Protein AF-A0A936N3U1-F1 (afdb_monomer_lite)

Radius of gyration: 20.68 Å; chains: 1; bounding box: 46×25×68 Å

pLDDT: mean 76.02, std 16.44, range [33.12, 94.31]

Sequence (143 aa):
MTTTLNYRIPIKIFKNSIDGYSDSVLKAKLSGRIIKLTIEKIPNKIKFTHNARFIHLIFINSGYKWNHDYSKILDMDIKASYKVLDGDIITNEGVIFIPDNNDKPNRGFNNTWKHGLDGCISQYDLYIERTSRLIIDKIISDL

Structure (mmCIF, N/CA/C/O backbone):
data_AF-A0A936N3U1-F1
#
_entry.id   AF-A0A936N3U1-F1
#
loop_
_atom_site.group_PDB
_atom_site.id
_atom_site.type_symbol
_atom_site.label_atom_id
_atom_site.label_alt_id
_atom_site.label_comp_id
_atom_site.label_asym_id
_atom_site.label_entity_id
_atom_site.label_seq_id
_atom_site.pdbx_PDB_ins_code
_atom_site.Cartn_x
_atom_site.Cartn_y
_atom_site.Cartn_z
_atom_site.occupancy
_atom_site.B_iso_or_equiv
_atom_site.auth_seq_id
_atom_site.auth_comp_id
_atom_site.auth_asym_id
_atom_site.auth_atom_id
_atom_site.pdbx_PDB_model_num
ATOM 1 N N . MET A 1 1 ? 9.961 -10.102 -20.927 1.00 66.25 1 MET A N 1
ATOM 2 C CA . MET A 1 1 ? 10.302 -10.861 -19.700 1.00 66.25 1 MET A CA 1
ATOM 3 C C . MET A 1 1 ? 9.530 -10.263 -18.529 1.00 66.25 1 MET A C 1
ATOM 5 O O . MET A 1 1 ? 9.358 -9.050 -18.520 1.00 66.25 1 MET A O 1
ATOM 9 N N . THR A 1 2 ? 9.048 -11.068 -17.582 1.00 72.44 2 THR A N 1
ATOM 10 C CA . THR A 1 2 ? 8.341 -10.580 -16.380 1.00 72.44 2 THR A CA 1
ATOM 11 C C . THR A 1 2 ? 9.123 -11.006 -15.145 1.00 72.44 2 THR A C 1
ATOM 13 O O . THR A 1 2 ? 9.592 -12.139 -15.094 1.00 72.44 2 THR A O 1
ATOM 16 N N . THR A 1 3 ? 9.271 -10.112 -14.174 1.00 75.19 3 THR A N 1
ATOM 17 C CA . THR A 1 3 ? 9.853 -10.412 -12.861 1.00 75.19 3 THR A CA 1
ATOM 18 C C . THR A 1 3 ? 8.934 -9.914 -11.750 1.00 75.19 3 THR A C 1
ATOM 20 O O . THR A 1 3 ? 8.078 -9.055 -11.981 1.00 75.19 3 THR A O 1
ATOM 23 N N . THR A 1 4 ? 9.133 -10.428 -10.543 1.00 79.06 4 THR A N 1
ATOM 24 C CA . THR A 1 4 ? 8.379 -10.038 -9.350 1.00 79.06 4 THR A CA 1
ATOM 25 C C . THR A 1 4 ? 9.272 -9.191 -8.449 1.00 79.06 4 THR A C 1
ATOM 27 O O . THR A 1 4 ? 10.399 -9.575 -8.139 1.00 79.06 4 THR A O 1
ATOM 30 N N . LEU A 1 5 ? 8.777 -8.030 -8.030 1.00 74.06 5 LEU A N 1
ATOM 31 C CA . LEU A 1 5 ? 9.399 -7.202 -7.006 1.00 74.06 5 LEU A CA 1
ATOM 32 C C . LEU A 1 5 ? 9.320 -7.889 -5.645 1.00 74.06 5 LEU A C 1
ATOM 34 O O . LEU A 1 5 ? 8.354 -8.584 -5.322 1.00 74.06 5 LEU A O 1
ATOM 38 N N . ASN A 1 6 ? 10.307 -7.615 -4.797 1.00 78.25 6 ASN A N 1
ATOM 39 C CA . ASN A 1 6 ? 10.207 -7.961 -3.390 1.00 78.25 6 ASN A CA 1
ATOM 40 C C . ASN A 1 6 ? 9.068 -7.155 -2.749 1.00 78.25 6 ASN A C 1
ATOM 42 O O . ASN A 1 6 ? 9.207 -5.956 -2.515 1.00 78.25 6 ASN A O 1
ATOM 46 N N . TYR A 1 7 ? 7.965 -7.833 -2.432 1.00 75.38 7 TYR A N 1
ATOM 47 C CA . TYR A 1 7 ? 6.744 -7.246 -1.872 1.00 75.38 7 TYR A CA 1
ATOM 48 C C . TYR A 1 7 ? 6.960 -6.485 -0.551 1.00 75.38 7 TYR A C 1
ATOM 50 O O . TYR A 1 7 ? 6.154 -5.630 -0.194 1.00 75.38 7 TYR A O 1
ATOM 58 N N . ARG A 1 8 ? 8.059 -6.740 0.173 1.00 79.00 8 ARG A N 1
ATOM 59 C CA . ARG A 1 8 ? 8.381 -6.022 1.417 1.00 79.00 8 ARG A CA 1
ATOM 60 C C . ARG A 1 8 ? 8.699 -4.546 1.184 1.00 79.00 8 ARG A C 1
ATOM 62 O O . ARG A 1 8 ? 8.433 -3.731 2.062 1.00 79.00 8 ARG A O 1
ATOM 69 N N . ILE A 1 9 ? 9.261 -4.204 0.024 1.00 81.00 9 ILE A N 1
ATOM 70 C CA . ILE A 1 9 ? 9.628 -2.825 -0.325 1.00 81.00 9 ILE A CA 1
ATOM 71 C C . ILE A 1 9 ? 8.377 -1.939 -0.432 1.00 81.00 9 ILE A C 1
ATOM 73 O O . ILE A 1 9 ? 8.275 -0.987 0.344 1.00 81.00 9 ILE A O 1
ATOM 77 N N . PRO A 1 10 ? 7.384 -2.253 -1.287 1.00 78.94 10 PRO A N 1
ATOM 78 C CA . PRO A 1 10 ? 6.195 -1.420 -1.397 1.00 78.94 10 PRO A CA 1
ATOM 79 C C . PRO A 1 10 ? 5.340 -1.418 -0.132 1.00 78.94 10 PRO A C 1
ATOM 81 O O . PRO A 1 10 ? 4.782 -0.381 0.200 1.00 78.94 10 PRO A O 1
ATOM 84 N N . ILE A 1 11 ? 5.295 -2.514 0.638 1.00 83.69 11 ILE A N 1
ATOM 85 C CA . ILE A 1 11 ? 4.624 -2.512 1.949 1.00 83.69 11 ILE A CA 1
ATOM 86 C C . ILE A 1 11 ? 5.283 -1.512 2.906 1.00 83.69 11 ILE A C 1
ATOM 88 O O . ILE A 1 11 ? 4.585 -0.804 3.628 1.00 83.69 11 ILE A O 1
ATOM 92 N N . LYS A 1 12 ? 6.618 -1.421 2.911 1.00 87.06 12 LYS A N 1
ATOM 93 C CA . LYS A 1 12 ? 7.338 -0.456 3.750 1.00 87.06 12 LYS A CA 1
ATOM 94 C C . LYS A 1 12 ? 7.034 0.986 3.338 1.00 87.06 12 LYS A C 1
ATOM 96 O O . LYS A 1 12 ? 6.777 1.810 4.209 1.00 87.06 12 LYS A O 1
ATOM 101 N N . ILE A 1 13 ? 7.039 1.281 2.036 1.00 85.94 13 ILE A N 1
ATOM 102 C CA . ILE A 1 13 ? 6.695 2.614 1.508 1.00 85.94 13 ILE A CA 1
ATOM 103 C C . ILE A 1 13 ? 5.259 2.975 1.890 1.00 85.94 13 ILE A C 1
ATOM 105 O O . ILE A 1 13 ? 5.010 4.053 2.422 1.00 85.94 13 ILE A O 1
ATOM 109 N N . PHE A 1 14 ? 4.334 2.037 1.689 1.00 87.25 14 PHE A N 1
ATOM 110 C CA . PHE A 1 14 ? 2.929 2.192 2.030 1.00 87.25 14 PHE A CA 1
ATOM 111 C C . PHE A 1 14 ? 2.733 2.496 3.517 1.00 87.25 14 PHE A C 1
ATOM 113 O O . PHE A 1 14 ? 2.093 3.485 3.862 1.00 87.25 14 PHE A O 1
ATOM 120 N N . LYS A 1 15 ? 3.336 1.686 4.398 1.00 87.44 15 LYS A N 1
ATOM 121 C CA . LYS A 1 15 ? 3.277 1.872 5.852 1.00 87.44 15 LYS A CA 1
ATOM 122 C C . LYS A 1 15 ? 3.831 3.233 6.263 1.00 87.44 15 LYS A C 1
ATOM 124 O O . LYS A 1 15 ? 3.155 3.960 6.971 1.00 87.44 15 LYS A O 1
ATOM 129 N N . ASN A 1 16 ? 5.018 3.598 5.782 1.00 88.62 16 ASN A N 1
ATOM 130 C CA . ASN A 1 16 ? 5.636 4.880 6.120 1.00 88.62 16 ASN A CA 1
ATOM 131 C C . ASN A 1 16 ? 4.792 6.077 5.657 1.00 88.62 16 ASN A C 1
ATOM 133 O O . ASN A 1 16 ? 4.692 7.068 6.374 1.00 88.62 16 ASN A O 1
ATOM 137 N N . SER A 1 17 ? 4.194 5.988 4.465 1.00 87.00 17 SER A N 1
ATOM 138 C CA . SER A 1 17 ? 3.323 7.039 3.931 1.00 87.00 17 SER A CA 1
ATOM 139 C C . SER A 1 17 ? 2.032 7.164 4.740 1.00 87.00 17 SER A C 1
ATOM 141 O O . SER A 1 17 ? 1.600 8.278 5.026 1.00 87.00 17 SER A O 1
ATOM 143 N N . ILE A 1 18 ? 1.441 6.038 5.157 1.00 87.19 18 ILE A N 1
ATOM 144 C CA . ILE A 1 18 ? 0.291 6.051 6.064 1.00 87.19 18 ILE A CA 1
ATOM 145 C C . ILE A 1 18 ? 0.681 6.639 7.404 1.00 87.19 18 ILE A C 1
ATOM 147 O O . ILE A 1 18 ? 0.081 7.636 7.766 1.00 87.19 18 ILE A O 1
ATOM 151 N N . ASP A 1 19 ? 1.690 6.094 8.085 1.00 85.81 19 ASP A N 1
ATOM 152 C CA . ASP A 1 19 ? 2.085 6.536 9.426 1.00 85.81 19 ASP A CA 1
ATOM 153 C C . ASP A 1 19 ? 2.351 8.058 9.439 1.00 85.81 19 ASP A C 1
ATOM 155 O O . ASP A 1 19 ? 1.863 8.776 10.307 1.00 85.81 19 ASP A O 1
ATOM 159 N N . GLY A 1 20 ? 3.046 8.582 8.419 1.00 84.69 20 GLY A N 1
ATOM 160 C CA . GLY A 1 20 ? 3.311 10.019 8.292 1.00 84.69 20 GLY A CA 1
ATOM 161 C C . GLY A 1 20 ? 2.087 10.887 7.971 1.00 84.69 20 GLY A C 1
ATOM 162 O O . GLY A 1 20 ? 2.053 12.054 8.357 1.00 84.69 20 GLY A O 1
ATOM 163 N N . TYR A 1 21 ? 1.086 10.358 7.263 1.00 85.56 21 TYR A N 1
ATOM 164 C CA . TYR A 1 21 ? -0.097 11.115 6.844 1.00 85.56 21 TYR A CA 1
ATOM 165 C C . TYR A 1 21 ? -1.252 10.996 7.849 1.00 85.56 21 TYR A C 1
ATOM 167 O O . TYR A 1 21 ? -1.865 12.001 8.220 1.00 85.56 21 TYR A O 1
ATOM 175 N N . SER A 1 22 ? -1.519 9.786 8.345 1.00 80.69 22 SER A N 1
ATOM 176 C CA . SER A 1 22 ? -2.632 9.465 9.241 1.00 80.69 22 SER A CA 1
ATOM 177 C C . SER A 1 22 ? -2.574 10.236 10.547 1.00 80.69 22 SER A C 1
ATOM 179 O O . SER A 1 22 ? -3.611 10.700 11.015 1.00 80.69 22 SER A O 1
ATOM 181 N N . ASP A 1 23 ? -1.385 10.433 11.113 1.00 80.25 23 ASP A N 1
ATOM 182 C CA . ASP A 1 23 ? -1.231 11.146 12.384 1.00 80.25 23 ASP A CA 1
ATOM 183 C C . ASP A 1 23 ? -1.767 12.580 12.314 1.00 80.25 23 ASP A C 1
ATOM 185 O O . ASP A 1 23 ? -2.328 13.086 13.289 1.00 80.25 23 ASP A O 1
ATOM 189 N N . SER A 1 24 ? -1.652 13.215 11.145 1.00 79.56 24 SER A N 1
ATOM 190 C CA . SER A 1 24 ? -2.123 14.583 10.929 1.00 79.56 24 SER A CA 1
ATOM 191 C C . SER A 1 24 ? -3.629 14.681 10.661 1.00 79.56 24 SER A C 1
ATOM 193 O O . SER A 1 24 ? -4.244 15.668 11.060 1.00 79.56 24 SER A O 1
ATOM 195 N N . VAL A 1 25 ? -4.240 13.669 10.030 1.00 83.44 25 VAL A N 1
ATOM 196 C CA . VAL A 1 25 ? -5.624 13.771 9.521 1.00 83.44 25 VAL A CA 1
ATOM 197 C C . VAL A 1 25 ? -6.622 12.886 10.276 1.00 83.44 25 VAL A C 1
ATOM 199 O O . VAL A 1 25 ? -7.761 13.288 10.509 1.00 83.44 25 VAL A O 1
ATOM 202 N N . LEU A 1 26 ? -6.214 11.693 10.713 1.00 81.19 26 LEU A N 1
ATOM 203 C CA . LEU A 1 26 ? -7.104 10.723 11.361 1.00 81.19 26 LEU A CA 1
ATOM 204 C C . LEU A 1 26 ? -7.226 10.917 12.873 1.00 81.19 26 LEU A C 1
ATOM 206 O O . LEU A 1 26 ? -8.242 10.532 13.450 1.00 81.19 26 LEU A O 1
ATOM 210 N N . LYS A 1 27 ? -6.236 11.533 13.529 1.00 80.75 27 LYS A N 1
ATOM 211 C CA . LYS A 1 27 ? -6.204 11.647 14.996 1.00 80.75 27 LYS A CA 1
ATOM 212 C C . LYS A 1 27 ? -7.436 12.355 15.571 1.00 80.75 27 LYS A C 1
ATOM 214 O O . LYS A 1 27 ? -8.000 11.888 16.556 1.00 80.75 27 LYS A O 1
ATOM 219 N N . ALA A 1 28 ? -7.875 13.447 14.940 1.00 79.19 28 ALA A N 1
ATOM 220 C CA . ALA A 1 28 ? -9.063 14.188 15.369 1.00 79.19 28 ALA A CA 1
ATOM 221 C C . ALA A 1 28 ? -10.365 13.414 15.107 1.00 79.19 28 ALA A C 1
ATOM 223 O O . ALA A 1 28 ? -11.276 13.451 15.929 1.00 79.19 28 ALA A O 1
ATOM 224 N N . LYS A 1 29 ? -10.446 12.682 13.989 1.00 80.44 29 LYS A N 1
ATOM 225 C CA . LYS A 1 29 ? -11.638 11.903 13.631 1.00 80.44 29 LYS A CA 1
ATOM 226 C C . LYS A 1 29 ? -11.814 10.652 14.481 1.00 80.44 29 LYS A C 1
ATOM 228 O O . LYS A 1 29 ? -12.938 10.282 14.806 1.00 80.44 29 LYS A O 1
ATOM 233 N N . LEU A 1 30 ? -10.716 10.000 14.851 1.00 81.44 30 LEU A N 1
ATOM 234 C CA . LEU A 1 30 ? -10.782 8.720 15.544 1.00 81.44 30 LEU A CA 1
ATOM 235 C C . LEU A 1 30 ? -11.163 8.830 17.015 1.00 81.44 30 LEU A C 1
ATOM 237 O O . LEU A 1 30 ? -11.666 7.855 17.556 1.00 81.44 30 LEU A O 1
ATOM 241 N N . SER A 1 31 ? -10.980 9.983 17.665 1.00 83.38 31 SER A N 1
ATOM 242 C CA . SER A 1 31 ? -11.406 10.189 19.063 1.00 83.38 31 SER A CA 1
ATOM 243 C C . SER A 1 31 ? -10.951 9.073 20.029 1.00 83.38 31 SER A C 1
ATOM 245 O O . SER A 1 31 ? -11.673 8.719 20.953 1.00 83.38 31 SER A O 1
ATOM 247 N N . GLY A 1 32 ? -9.768 8.482 19.805 1.00 80.19 32 GLY A N 1
ATOM 248 C CA . GLY A 1 32 ? -9.245 7.356 20.599 1.00 80.19 32 GLY A CA 1
ATOM 249 C C . GLY A 1 32 ? -9.500 5.950 20.030 1.00 80.19 32 GLY A C 1
ATOM 250 O O . GLY A 1 32 ? -8.952 4.983 20.553 1.00 80.19 32 GLY A O 1
ATOM 251 N N . ARG A 1 33 ? -10.264 5.824 18.940 1.00 85.62 33 ARG A N 1
ATOM 252 C CA . ARG A 1 33 ? -10.485 4.566 18.207 1.00 85.62 33 ARG A CA 1
ATOM 253 C C . ARG A 1 33 ? -9.262 4.157 17.388 1.00 85.62 33 ARG A C 1
ATOM 255 O O . ARG A 1 33 ? -8.469 4.993 16.955 1.00 85.62 33 ARG A O 1
ATOM 262 N N . ILE A 1 34 ? -9.128 2.858 17.134 1.00 87.06 34 ILE A N 1
ATOM 263 C CA . ILE A 1 34 ? -7.995 2.268 16.409 1.00 87.06 34 ILE A CA 1
ATOM 264 C C . ILE A 1 34 ? -8.455 1.801 15.032 1.00 87.06 34 ILE A C 1
ATOM 266 O O . ILE A 1 34 ? -9.452 1.096 14.921 1.00 87.06 34 ILE A O 1
ATOM 270 N N . ILE A 1 35 ? -7.697 2.116 13.981 1.00 88.88 35 ILE A N 1
ATOM 271 C CA . ILE A 1 35 ? -7.919 1.530 12.654 1.00 88.88 35 ILE A CA 1
ATOM 272 C C . ILE A 1 35 ? -6.953 0.367 12.445 1.00 88.88 35 ILE A C 1
ATOM 274 O O . ILE A 1 35 ? -5.737 0.537 12.511 1.00 88.88 35 ILE A O 1
ATOM 278 N N . LYS A 1 36 ? -7.489 -0.814 12.137 1.00 88.44 36 LYS A N 1
ATOM 279 C CA . LYS A 1 36 ? -6.724 -1.939 11.593 1.00 88.44 36 LYS A CA 1
ATOM 280 C C . LYS A 1 36 ? -6.876 -1.955 10.081 1.00 88.44 36 LYS A C 1
ATOM 282 O O . LYS A 1 36 ? -7.971 -2.190 9.580 1.00 88.44 36 LYS A O 1
ATOM 287 N N . LEU A 1 37 ? -5.776 -1.734 9.370 1.00 89.25 37 LEU A N 1
ATOM 288 C CA . LEU A 1 37 ? -5.715 -1.784 7.912 1.00 89.25 37 LEU A CA 1
ATOM 289 C C . LEU A 1 37 ? -5.027 -3.075 7.455 1.00 89.25 37 LEU A C 1
ATOM 291 O O . LEU A 1 37 ? -3.948 -3.413 7.937 1.00 89.25 37 LEU A O 1
ATOM 295 N N . THR A 1 38 ? -5.634 -3.768 6.498 1.00 89.31 38 THR A N 1
ATOM 296 C CA . THR A 1 38 ? -5.100 -4.981 5.873 1.00 89.31 38 THR A CA 1
ATOM 297 C C . THR A 1 38 ? -4.944 -4.750 4.377 1.00 89.31 38 THR A C 1
ATOM 299 O O . THR A 1 38 ? -5.901 -4.401 3.691 1.00 89.31 38 THR A O 1
ATOM 302 N N . ILE A 1 39 ? -3.734 -4.947 3.854 1.00 88.19 39 ILE A N 1
ATOM 303 C CA . ILE A 1 39 ? -3.464 -4.863 2.415 1.00 88.19 39 ILE A CA 1
ATOM 304 C C . ILE A 1 39 ? -3.708 -6.246 1.813 1.00 88.19 39 ILE A C 1
ATOM 306 O O . ILE A 1 39 ? -2.966 -7.185 2.090 1.00 88.19 39 ILE A O 1
ATOM 310 N N . GLU A 1 40 ? -4.739 -6.369 0.984 1.00 89.12 40 GLU A N 1
ATOM 311 C CA . GLU A 1 40 ? -5.116 -7.630 0.336 1.00 89.12 40 GLU A CA 1
ATOM 312 C C . GLU A 1 40 ? -4.419 -7.808 -1.014 1.00 89.12 40 GLU A C 1
ATOM 314 O O . GLU A 1 40 ? -4.057 -8.919 -1.399 1.00 89.12 40 GLU A O 1
ATOM 319 N N . LYS A 1 41 ? -4.224 -6.706 -1.746 1.00 89.19 41 LYS A N 1
ATOM 320 C CA . LYS A 1 41 ? -3.559 -6.693 -3.050 1.00 89.19 41 LYS A CA 1
ATOM 321 C C . LYS A 1 41 ? -2.696 -5.446 -3.177 1.00 89.19 41 LYS A C 1
ATOM 323 O O . LYS A 1 41 ? -3.181 -4.336 -2.964 1.00 89.19 41 LYS A O 1
ATOM 328 N N . ILE A 1 42 ? -1.437 -5.647 -3.560 1.00 85.81 42 ILE A N 1
ATOM 329 C CA . ILE A 1 42 ? -0.498 -4.585 -3.922 1.00 85.81 42 ILE A CA 1
ATOM 330 C C . ILE A 1 42 ? 0.255 -4.996 -5.198 1.00 85.81 42 ILE A C 1
ATOM 332 O O . ILE A 1 42 ? 0.647 -6.165 -5.309 1.00 85.81 42 ILE A O 1
ATOM 336 N N . PRO A 1 43 ? 0.461 -4.090 -6.169 1.00 84.19 43 PRO A N 1
ATOM 337 C CA . PRO A 1 43 ? 1.123 -4.433 -7.421 1.00 84.19 43 PRO A CA 1
ATOM 338 C C . PRO A 1 43 ? 2.558 -4.848 -7.138 1.00 84.19 43 PRO A C 1
ATOM 340 O O . PRO A 1 43 ? 3.259 -4.157 -6.411 1.00 84.19 43 PRO A O 1
ATOM 343 N N . ASN A 1 44 ? 3.017 -5.966 -7.689 1.00 82.50 44 ASN A N 1
ATOM 344 C CA . ASN A 1 44 ? 4.363 -6.476 -7.419 1.00 82.50 44 ASN A CA 1
ATOM 345 C C . ASN A 1 44 ? 5.046 -7.078 -8.652 1.00 82.50 44 ASN A C 1
ATOM 347 O O . ASN A 1 44 ? 6.083 -7.718 -8.517 1.00 82.50 44 ASN A O 1
ATOM 351 N N . LYS A 1 45 ? 4.497 -6.895 -9.855 1.00 81.06 45 LYS A N 1
ATOM 352 C CA . LYS A 1 45 ? 5.045 -7.474 -11.089 1.00 81.06 45 LYS A CA 1
ATOM 353 C C . LYS A 1 45 ? 5.586 -6.387 -12.001 1.00 81.06 45 LYS A C 1
ATOM 355 O O . LYS A 1 45 ? 4.888 -5.420 -12.279 1.00 81.06 45 LYS A O 1
ATOM 360 N N . ILE A 1 46 ? 6.785 -6.585 -12.543 1.00 74.12 46 ILE A N 1
ATOM 361 C CA . ILE A 1 46 ? 7.370 -5.727 -13.581 1.00 74.12 46 ILE A CA 1
ATOM 362 C C . ILE A 1 46 ? 7.515 -6.525 -14.867 1.00 74.12 46 ILE A C 1
ATOM 364 O O . ILE A 1 46 ? 8.096 -7.610 -14.883 1.00 74.12 46 ILE A O 1
ATOM 368 N N . LYS A 1 47 ? 7.034 -5.960 -15.969 1.00 76.62 47 LYS A N 1
ATOM 369 C CA . LYS A 1 47 ? 7.277 -6.441 -17.323 1.00 76.62 47 LYS A CA 1
ATOM 370 C C . LYS A 1 47 ? 8.325 -5.577 -18.006 1.00 76.62 47 LYS A C 1
ATOM 372 O O . LYS A 1 47 ? 8.139 -4.375 -18.173 1.00 76.62 47 LYS A O 1
ATOM 377 N N . PHE A 1 48 ? 9.376 -6.228 -18.480 1.00 66.06 48 PHE A N 1
ATOM 378 C CA . PHE A 1 48 ? 10.380 -5.655 -19.365 1.00 66.06 48 PHE A CA 1
ATOM 379 C C . PHE A 1 48 ? 10.021 -5.961 -20.812 1.00 66.06 48 PHE A C 1
ATOM 381 O O . PHE A 1 48 ? 9.814 -7.131 -21.175 1.00 66.06 48 PHE A O 1
ATOM 388 N N . THR A 1 49 ? 9.966 -4.912 -21.630 1.00 65.62 49 THR A N 1
ATOM 389 C CA . THR A 1 49 ? 9.797 -5.023 -23.079 1.00 65.62 49 THR A CA 1
ATOM 390 C C . THR A 1 49 ? 11.027 -4.442 -23.763 1.00 65.62 49 THR A C 1
ATOM 392 O O . THR A 1 49 ? 11.354 -3.275 -23.566 1.00 65.62 49 THR A O 1
ATOM 395 N N . HIS A 1 50 ? 11.695 -5.278 -24.557 1.00 58.31 50 HIS A N 1
ATOM 396 C CA . HIS A 1 50 ? 12.806 -4.887 -25.415 1.00 58.31 50 HIS A CA 1
ATOM 397 C C . HIS A 1 50 ? 12.256 -4.700 -26.828 1.00 58.31 50 HIS A C 1
ATOM 399 O O . HIS A 1 50 ? 11.898 -5.682 -27.479 1.00 58.31 50 HIS A O 1
ATOM 405 N N . ASN A 1 51 ? 12.149 -3.455 -27.290 1.00 54.34 51 ASN A N 1
ATOM 406 C CA . ASN A 1 51 ? 11.792 -3.150 -28.671 1.00 54.34 51 ASN A CA 1
ATOM 407 C C . ASN A 1 51 ? 13.033 -2.608 -29.386 1.00 54.34 51 ASN A C 1
ATOM 409 O O . ASN A 1 51 ? 13.269 -1.401 -29.424 1.00 54.34 51 ASN A O 1
ATOM 413 N N . ALA A 1 52 ? 13.823 -3.498 -29.982 1.00 45.28 52 ALA A N 1
ATOM 414 C CA . ALA A 1 52 ? 14.845 -3.091 -30.939 1.00 45.28 52 ALA A CA 1
ATOM 415 C C . ALA A 1 52 ? 14.171 -2.806 -32.289 1.00 45.28 52 ALA A C 1
ATOM 417 O O . ALA A 1 52 ? 13.616 -3.710 -32.915 1.00 45.28 52 ALA A O 1
ATOM 418 N N . ARG A 1 53 ? 14.200 -1.551 -32.751 1.00 44.34 53 ARG A N 1
ATOM 419 C CA . ARG A 1 53 ? 13.871 -1.203 -34.140 1.00 44.34 53 ARG A CA 1
ATOM 420 C C . ARG A 1 53 ? 15.161 -0.802 -34.844 1.00 44.34 53 ARG A C 1
ATOM 422 O O . ARG A 1 53 ? 15.806 0.165 -34.454 1.00 44.34 53 ARG A O 1
ATOM 429 N N . PHE A 1 54 ? 15.545 -1.555 -35.871 1.00 39.03 54 PHE A N 1
ATOM 430 C CA . PHE A 1 54 ? 16.683 -1.209 -36.717 1.00 39.03 54 PHE A CA 1
ATOM 431 C C . PHE A 1 54 ? 16.174 -0.328 -37.859 1.00 39.03 54 PHE A C 1
ATOM 433 O O . PHE A 1 54 ? 15.455 -0.806 -38.732 1.00 3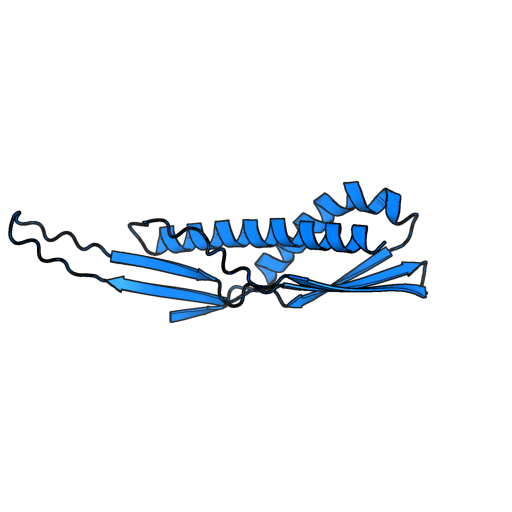9.03 54 PHE A O 1
ATOM 440 N N . ILE A 1 55 ? 16.507 0.960 -37.843 1.00 39.22 55 ILE A N 1
ATOM 441 C CA . ILE A 1 55 ? 16.314 1.828 -39.007 1.00 39.22 55 ILE A CA 1
ATOM 442 C C . ILE A 1 55 ? 17.678 1.925 -39.688 1.00 39.22 55 ILE A C 1
ATOM 444 O O . ILE A 1 55 ? 18.590 2.566 -39.171 1.00 39.22 55 ILE A O 1
ATOM 448 N N . HIS A 1 56 ? 17.838 1.253 -40.829 1.00 33.12 56 HIS A N 1
ATOM 449 C CA . HIS A 1 56 ? 19.006 1.432 -41.687 1.00 33.12 56 HIS A CA 1
ATOM 450 C C . HIS A 1 56 ? 18.798 2.713 -42.505 1.00 33.12 56 HIS A C 1
ATOM 452 O O . HIS A 1 56 ? 18.230 2.683 -43.594 1.00 33.12 56 HIS A O 1
ATOM 458 N N . LEU A 1 57 ? 19.180 3.860 -41.941 1.00 34.50 57 LEU A N 1
ATOM 459 C CA . LEU A 1 57 ? 19.269 5.105 -42.701 1.00 34.50 57 LEU A CA 1
ATOM 460 C C . LEU A 1 57 ? 20.492 4.998 -43.618 1.00 34.50 57 LEU A C 1
ATOM 462 O O . LEU A 1 57 ? 21.629 5.097 -43.167 1.00 34.50 57 LEU A O 1
ATOM 466 N N . ILE A 1 58 ? 20.242 4.745 -44.904 1.00 40.31 58 ILE A N 1
ATOM 467 C CA . ILE A 1 58 ? 21.237 4.778 -45.982 1.00 40.31 58 ILE A CA 1
ATOM 468 C C . ILE A 1 58 ? 21.629 6.240 -46.194 1.00 40.31 58 ILE A C 1
ATOM 470 O O . ILE A 1 58 ? 21.163 6.824 -47.143 1.00 40.31 58 ILE A O 1
ATOM 474 N N . PHE A 1 59 ? 22.357 6.869 -45.276 1.00 38.00 59 PHE A N 1
ATOM 475 C CA . PHE A 1 59 ? 23.179 8.075 -45.450 1.00 38.00 59 PHE A CA 1
ATOM 476 C C . PHE A 1 59 ? 23.801 8.319 -44.068 1.00 38.00 59 PHE A C 1
ATOM 478 O O . PHE A 1 59 ? 23.073 8.482 -43.096 1.00 38.00 59 PHE A O 1
ATOM 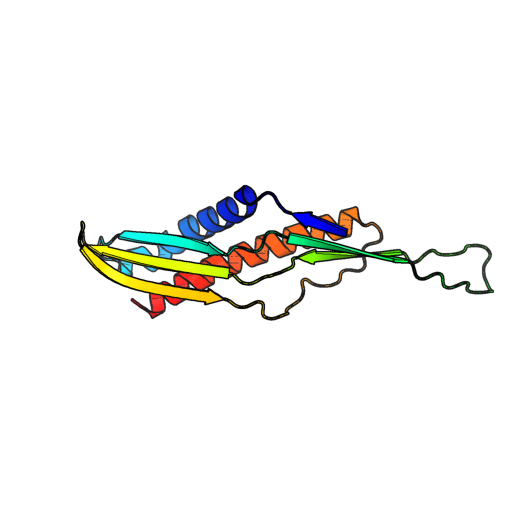485 N N . ILE A 1 60 ? 25.135 8.370 -43.995 1.00 37.44 60 ILE A N 1
ATOM 486 C CA . ILE A 1 60 ? 25.979 8.449 -42.784 1.00 37.44 60 ILE A CA 1
ATOM 487 C C . ILE A 1 60 ? 26.386 7.064 -42.251 1.00 37.44 60 ILE A C 1
ATOM 489 O O . ILE A 1 60 ? 25.586 6.241 -41.822 1.00 37.44 60 ILE A O 1
ATOM 493 N N . ASN A 1 61 ? 27.697 6.833 -42.285 1.00 40.97 61 ASN A N 1
ATOM 494 C CA . ASN A 1 61 ? 28.418 5.596 -41.987 1.00 40.97 61 ASN A CA 1
ATOM 495 C C . ASN A 1 61 ? 28.447 5.245 -40.478 1.00 40.97 61 ASN A C 1
ATOM 497 O O . ASN A 1 61 ? 29.453 4.777 -39.951 1.00 40.97 61 ASN A O 1
ATOM 501 N N . SER A 1 62 ? 27.356 5.501 -39.755 1.00 43.50 62 SER A N 1
ATOM 502 C CA . SER A 1 62 ? 27.184 5.162 -38.343 1.00 43.50 62 SER A CA 1
ATOM 503 C C . SER A 1 62 ? 25.739 4.728 -38.104 1.00 43.50 62 SER A C 1
ATOM 505 O O . SER A 1 62 ? 24.836 5.532 -37.890 1.00 43.50 62 SER A O 1
ATOM 507 N N . GLY A 1 63 ? 25.491 3.418 -38.159 1.00 40.44 63 GLY A N 1
ATOM 508 C CA . GLY A 1 63 ? 24.187 2.863 -37.807 1.00 40.44 63 GLY A CA 1
ATOM 509 C C . GLY A 1 63 ? 23.842 3.189 -36.352 1.00 40.44 63 GLY A C 1
ATOM 510 O O . GLY A 1 63 ? 24.379 2.571 -35.434 1.00 40.44 63 GLY A O 1
ATOM 511 N N . TYR A 1 64 ? 22.938 4.141 -36.127 1.00 46.00 64 TYR A N 1
ATOM 512 C CA . TYR A 1 64 ? 22.392 4.416 -34.801 1.00 46.00 64 TYR A CA 1
ATOM 513 C C . TYR A 1 64 ? 21.349 3.350 -34.455 1.00 46.00 64 TYR A C 1
ATOM 515 O O . TYR A 1 64 ? 20.260 3.308 -35.027 1.00 46.00 64 TYR A O 1
ATOM 523 N 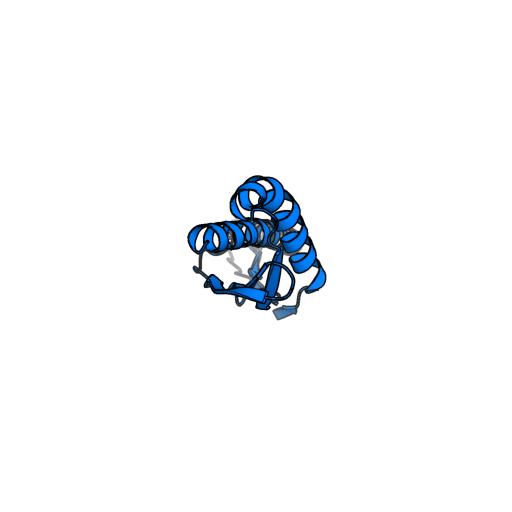N . LYS A 1 65 ? 21.673 2.475 -33.496 1.00 47.38 65 LYS A N 1
ATOM 524 C CA . LYS A 1 65 ? 20.698 1.553 -32.902 1.00 47.38 65 LYS A CA 1
ATOM 525 C C . LYS A 1 65 ? 19.825 2.323 -31.914 1.00 47.38 65 LYS A C 1
ATOM 527 O O . LYS A 1 65 ? 20.273 2.660 -30.822 1.00 47.38 65 LYS A O 1
ATOM 532 N N . TRP A 1 66 ? 18.574 2.575 -32.287 1.00 49.50 66 TRP A N 1
ATOM 533 C CA . TRP A 1 66 ? 17.559 3.066 -31.359 1.00 49.50 66 TRP A CA 1
ATOM 534 C C . TRP A 1 66 ? 16.977 1.861 -30.617 1.00 49.50 66 TRP A C 1
ATOM 536 O O . TRP A 1 66 ? 16.019 1.228 -31.061 1.00 49.50 66 TRP A O 1
ATOM 546 N N . ASN A 1 67 ? 17.603 1.501 -29.499 1.00 51.06 67 ASN A N 1
ATOM 547 C CA . ASN A 1 67 ? 17.034 0.513 -28.592 1.00 51.06 67 ASN A CA 1
ATOM 548 C C . ASN A 1 67 ? 15.957 1.205 -27.752 1.00 51.06 67 ASN A C 1
ATOM 550 O O . ASN A 1 67 ? 16.245 2.144 -27.011 1.00 51.06 67 ASN A O 1
ATOM 554 N N . HIS A 1 68 ? 14.707 0.765 -27.880 1.00 56.62 68 HIS A N 1
ATOM 555 C CA . HIS A 1 68 ? 13.622 1.208 -27.014 1.00 56.62 68 HIS A CA 1
ATOM 556 C C . HIS A 1 68 ? 13.372 0.148 -25.949 1.00 56.62 68 HIS A C 1
ATOM 558 O O . HIS A 1 68 ? 12.556 -0.759 -26.124 1.00 56.62 68 HIS A O 1
ATOM 564 N N . ASP A 1 69 ? 14.091 0.288 -24.840 1.00 58.59 69 ASP A N 1
ATOM 565 C CA . ASP A 1 69 ? 13.858 -0.491 -23.631 1.00 58.59 69 ASP A CA 1
ATOM 566 C C . ASP A 1 69 ? 12.879 0.250 -22.733 1.00 58.59 69 ASP A C 1
ATOM 568 O O . ASP A 1 69 ? 13.124 1.392 -22.341 1.00 58.59 69 ASP A O 1
ATOM 572 N N . TYR A 1 70 ? 11.765 -0.395 -22.384 1.00 66.12 70 TYR A N 1
ATOM 573 C CA . TYR A 1 70 ? 10.867 0.143 -21.369 1.00 66.12 70 TYR A CA 1
ATOM 574 C C . TYR A 1 70 ? 10.362 -0.936 -20.412 1.00 66.12 70 TYR A C 1
ATOM 576 O O . TYR A 1 70 ? 10.052 -2.074 -20.786 1.00 66.12 70 TYR A O 1
ATOM 584 N N . SER A 1 71 ? 10.263 -0.532 -19.150 1.00 68.38 71 SER A N 1
ATOM 585 C CA . SER A 1 71 ? 9.744 -1.322 -18.038 1.00 68.38 71 SER A CA 1
ATOM 586 C C . SER A 1 71 ? 8.346 -0.819 -17.687 1.00 68.38 71 SER A C 1
ATOM 588 O O . SER A 1 71 ? 8.090 0.383 -17.724 1.00 68.38 71 SER A O 1
ATOM 590 N N . LYS A 1 72 ? 7.424 -1.728 -17.369 1.00 73.75 72 LYS A N 1
ATOM 591 C CA . LYS A 1 72 ? 6.071 -1.388 -16.913 1.00 73.75 72 LYS A CA 1
ATOM 592 C C . LYS A 1 72 ? 5.701 -2.253 -15.714 1.00 73.75 72 LYS A C 1
ATOM 594 O O . LYS A 1 72 ? 5.864 -3.469 -15.777 1.00 73.75 72 LYS A O 1
ATOM 599 N N . ILE A 1 73 ? 5.135 -1.655 -14.670 1.00 74.50 73 ILE A N 1
ATOM 600 C CA . ILE A 1 73 ? 4.469 -2.410 -13.605 1.00 74.50 73 ILE A CA 1
ATOM 601 C C . ILE A 1 73 ? 3.142 -2.973 -14.138 1.00 74.50 73 ILE A C 1
ATOM 603 O O . ILE A 1 73 ? 2.407 -2.297 -14.864 1.00 74.50 73 ILE A O 1
ATOM 607 N N . LEU A 1 74 ? 2.865 -4.237 -13.841 1.00 77.38 74 LEU A N 1
ATOM 608 C CA . LEU A 1 74 ? 1.615 -4.909 -14.184 1.00 77.38 74 LEU A CA 1
ATOM 609 C C . LEU A 1 74 ? 0.692 -4.971 -12.969 1.00 77.38 74 LEU A C 1
ATOM 611 O O . LEU A 1 74 ? 1.168 -4.974 -11.835 1.00 77.38 74 LEU A O 1
ATOM 615 N N . ASP A 1 75 ? -0.606 -5.112 -13.240 1.00 80.50 75 ASP A N 1
ATOM 616 C CA . ASP A 1 75 ? -1.646 -5.331 -12.235 1.00 80.50 75 ASP A CA 1
ATOM 617 C C . ASP A 1 75 ? -1.633 -4.231 -11.160 1.00 80.50 75 ASP A C 1
ATOM 619 O O . ASP A 1 75 ? -1.511 -4.530 -9.973 1.00 80.50 75 ASP A O 1
ATOM 623 N N . MET A 1 76 ? -1.732 -2.961 -11.583 1.00 84.19 76 MET A N 1
ATOM 624 C CA . MET A 1 76 ? -1.616 -1.791 -10.694 1.00 84.19 76 MET A CA 1
ATOM 625 C C . MET A 1 76 ? -2.783 -1.634 -9.706 1.00 84.19 76 MET A C 1
ATOM 627 O O . MET A 1 76 ? -2.816 -0.661 -8.967 1.00 84.19 76 MET A O 1
ATOM 631 N N . ASP A 1 77 ? -3.712 -2.586 -9.636 1.00 88.25 77 ASP A N 1
ATOM 632 C CA . ASP A 1 77 ? -4.791 -2.532 -8.659 1.00 88.25 77 ASP A CA 1
ATOM 633 C C . ASP A 1 77 ? -4.259 -2.630 -7.224 1.00 88.25 77 ASP A C 1
ATOM 635 O O . ASP A 1 77 ? -3.481 -3.532 -6.885 1.00 88.25 77 ASP A O 1
ATOM 639 N N . ILE A 1 78 ? -4.788 -1.777 -6.352 1.00 88.25 78 ILE A N 1
ATOM 640 C CA . ILE A 1 78 ? -4.604 -1.875 -4.907 1.00 88.25 78 ILE A CA 1
ATOM 641 C C . ILE A 1 78 ? -5.946 -2.191 -4.254 1.00 88.25 78 ILE A C 1
ATOM 643 O O . ILE A 1 78 ? -6.970 -1.574 -4.551 1.00 88.25 78 ILE A O 1
ATOM 647 N N . LYS A 1 79 ? -5.936 -3.163 -3.340 1.00 91.12 79 LYS A N 1
ATOM 648 C CA . LYS A 1 79 ? -7.093 -3.519 -2.519 1.00 91.12 79 LYS A CA 1
ATOM 649 C C . LYS A 1 79 ? -6.679 -3.558 -1.058 1.00 91.12 79 LYS A C 1
ATOM 651 O O . LYS A 1 79 ? -5.738 -4.273 -0.705 1.00 91.12 79 LYS A O 1
ATOM 656 N N . ALA A 1 80 ? -7.390 -2.816 -0.223 1.00 89.56 80 ALA A N 1
ATOM 657 C CA . ALA A 1 80 ? -7.191 -2.807 1.217 1.00 89.56 80 ALA A CA 1
ATOM 658 C C . ALA A 1 80 ? -8.536 -2.885 1.941 1.00 89.56 80 ALA A C 1
ATOM 660 O O . ALA A 1 80 ? -9.518 -2.304 1.487 1.00 89.56 80 ALA A O 1
ATOM 661 N N . SER A 1 81 ? -8.576 -3.581 3.068 1.00 91.56 81 SER A N 1
ATOM 662 C CA . SER A 1 81 ? -9.720 -3.599 3.978 1.00 91.56 81 SER A CA 1
ATOM 663 C C . SER A 1 81 ? -9.351 -2.930 5.289 1.00 91.56 81 SER A C 1
ATOM 665 O O . SER A 1 81 ? -8.216 -3.039 5.756 1.00 91.56 81 SER A O 1
ATOM 667 N N . TYR A 1 82 ? -10.302 -2.220 5.886 1.00 92.31 82 TYR A N 1
ATOM 668 C CA . TYR A 1 82 ? -10.109 -1.560 7.169 1.00 92.31 82 TYR 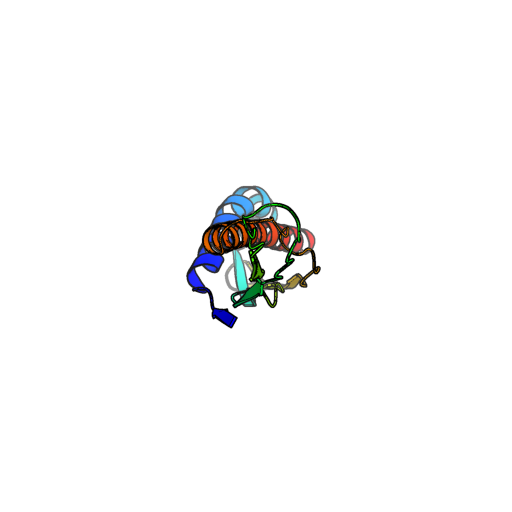A CA 1
ATOM 669 C C . TYR A 1 82 ? -11.190 -1.972 8.164 1.00 92.31 82 TYR A C 1
ATOM 671 O O . TYR A 1 82 ? -12.317 -2.288 7.786 1.00 92.31 82 TYR A O 1
ATOM 679 N N . LYS A 1 83 ? -10.832 -1.946 9.447 1.00 91.25 83 LYS A N 1
ATOM 680 C CA . LYS A 1 83 ? -11.754 -2.062 10.580 1.00 91.25 83 LYS A CA 1
ATOM 681 C C . LYS A 1 83 ? -11.443 -0.958 11.577 1.00 91.25 83 LYS A C 1
ATOM 683 O O . LYS A 1 83 ? -10.279 -0.777 11.930 1.00 91.25 83 LYS A O 1
ATOM 688 N N . VAL A 1 84 ? -12.461 -0.254 12.046 1.00 90.44 84 VAL A N 1
ATOM 689 C CA . VAL A 1 84 ? -12.361 0.717 13.134 1.00 90.44 84 VAL A CA 1
ATOM 690 C C . VAL A 1 84 ? -12.834 0.064 14.418 1.00 90.44 84 VAL A C 1
ATOM 692 O O . VAL A 1 84 ? -13.926 -0.498 14.484 1.00 90.44 84 VAL A O 1
ATOM 695 N N . LEU A 1 85 ? -11.984 0.122 15.431 1.00 89.19 85 LEU A N 1
ATOM 696 C CA . LEU A 1 85 ? -12.163 -0.512 16.722 1.00 89.19 85 LEU A CA 1
ATOM 697 C C . LEU A 1 85 ? -12.344 0.547 17.801 1.00 89.19 85 LEU A C 1
ATOM 699 O O . LEU A 1 85 ? -11.548 1.482 17.893 1.00 89.19 85 LEU A O 1
ATOM 703 N N . ASP A 1 86 ? -13.358 0.357 18.631 1.00 90.62 86 ASP A N 1
ATOM 704 C CA . ASP A 1 86 ? -13.534 1.073 19.890 1.00 90.62 86 ASP A CA 1
ATOM 705 C C . ASP A 1 86 ? -13.324 0.055 21.019 1.00 90.62 86 ASP A C 1
ATOM 707 O O . ASP A 1 86 ? -14.172 -0.805 21.276 1.00 90.62 86 ASP A O 1
ATOM 711 N N . GLY A 1 87 ? -12.105 0.028 21.565 1.00 89.00 87 GLY A N 1
ATOM 712 C CA . GLY A 1 87 ? -11.618 -1.108 22.349 1.00 89.00 87 GLY A CA 1
ATOM 713 C C . GLY A 1 87 ? -11.560 -2.388 21.505 1.00 89.00 87 GLY A C 1
ATOM 714 O O . GLY A 1 87 ? -10.847 -2.444 20.502 1.00 89.00 87 GLY A O 1
ATOM 715 N N . ASP A 1 88 ? -12.331 -3.402 21.901 1.00 89.44 88 ASP A N 1
ATOM 716 C CA . ASP A 1 88 ? -12.413 -4.700 21.212 1.00 89.44 88 ASP A CA 1
ATOM 717 C C . ASP A 1 88 ? -13.604 -4.813 20.245 1.00 89.44 88 ASP A C 1
ATOM 719 O O . ASP A 1 88 ? -13.764 -5.828 19.562 1.00 89.44 88 ASP A O 1
ATOM 723 N N . ILE A 1 89 ? -14.444 -3.778 20.155 1.00 92.94 89 ILE A N 1
ATOM 724 C CA . ILE A 1 89 ? -15.659 -3.795 19.336 1.00 92.94 89 ILE A CA 1
ATOM 725 C C . ILE A 1 89 ? -15.370 -3.169 17.972 1.00 92.94 89 ILE A C 1
ATOM 727 O O . ILE A 1 89 ? -14.870 -2.048 17.877 1.00 92.94 89 ILE A O 1
ATOM 731 N N . ILE A 1 90 ? -15.727 -3.879 16.899 1.00 92.44 90 ILE A N 1
ATOM 732 C CA . ILE A 1 90 ? -15.699 -3.334 15.537 1.00 92.44 90 ILE A CA 1
ATOM 733 C C . ILE A 1 90 ? -16.894 -2.396 15.374 1.00 92.44 90 ILE A C 1
ATOM 735 O O . ILE A 1 90 ? -18.042 -2.823 15.452 1.00 92.44 90 ILE A O 1
ATOM 739 N N . THR A 1 91 ? -16.611 -1.117 15.149 1.00 91.25 91 THR A N 1
ATOM 740 C CA . THR A 1 91 ? -17.624 -0.062 14.983 1.00 91.25 91 THR A CA 1
ATOM 741 C C . THR A 1 91 ? -17.884 0.277 13.522 1.00 91.25 91 THR A C 1
ATOM 743 O O . THR A 1 91 ? -18.988 0.683 13.177 1.00 91.25 91 THR A O 1
ATOM 746 N N . ASN A 1 92 ? -16.885 0.101 12.657 1.00 91.31 92 ASN A N 1
ATOM 747 C CA . ASN A 1 92 ? -17.005 0.308 11.218 1.00 91.31 92 ASN A CA 1
ATOM 748 C C . ASN A 1 92 ? -16.017 -0.615 10.492 1.00 91.31 92 ASN A C 1
ATOM 750 O O . ASN A 1 92 ? -14.935 -0.897 11.011 1.00 91.31 92 ASN A O 1
ATOM 754 N N . GLU A 1 93 ? -16.360 -1.083 9.302 1.00 94.31 93 GLU A N 1
ATOM 755 C CA . GLU A 1 93 ? -15.445 -1.807 8.430 1.00 94.31 93 GLU A CA 1
ATOM 756 C C . GLU A 1 93 ? -15.796 -1.581 6.965 1.00 94.31 93 GLU A C 1
ATOM 758 O O . GLU A 1 93 ? -16.947 -1.345 6.608 1.00 94.31 93 GLU A O 1
ATOM 763 N N . GLY A 1 94 ? -14.786 -1.669 6.109 1.00 92.06 94 GLY A N 1
ATOM 764 C CA . GLY A 1 94 ? -14.962 -1.413 4.691 1.00 92.06 94 GLY A CA 1
ATOM 765 C C . GLY A 1 94 ? -13.814 -1.947 3.856 1.00 92.06 94 GLY A C 1
ATOM 766 O O . GLY A 1 94 ? -12.765 -2.363 4.358 1.00 92.06 94 GLY A O 1
ATOM 767 N N . VAL A 1 95 ? -14.033 -1.945 2.545 1.00 93.25 95 VAL A N 1
ATOM 768 C CA . VAL A 1 95 ? -13.056 -2.387 1.553 1.00 93.25 95 VAL A CA 1
ATOM 769 C C . VAL A 1 95 ? -12.849 -1.273 0.545 1.00 93.25 95 VAL A C 1
ATOM 771 O O . VAL A 1 95 ? -13.778 -0.844 -0.134 1.00 93.25 95 VAL A O 1
ATOM 774 N N . ILE A 1 96 ? -11.602 -0.842 0.411 1.00 91.81 96 ILE A N 1
ATOM 775 C CA . ILE A 1 96 ? -11.181 0.171 -0.541 1.00 91.81 96 ILE A CA 1
ATOM 776 C C . ILE A 1 96 ? -10.473 -0.515 -1.699 1.00 91.81 96 ILE A C 1
ATOM 778 O O . ILE A 1 96 ? -9.440 -1.170 -1.540 1.00 91.81 96 ILE A O 1
ATOM 782 N N . PHE A 1 97 ? -11.038 -0.327 -2.886 1.00 92.38 97 PHE A N 1
ATOM 783 C CA . PHE A 1 97 ? -10.450 -0.750 -4.145 1.00 92.38 97 PHE A CA 1
ATOM 784 C C . PHE A 1 97 ? -10.014 0.473 -4.955 1.00 92.38 97 PHE A C 1
ATOM 786 O O . PHE A 1 97 ? -10.754 1.456 -5.089 1.00 92.38 97 PHE A O 1
ATOM 793 N N . ILE A 1 98 ? -8.789 0.419 -5.467 1.00 88.31 98 ILE A N 1
ATOM 794 C CA . ILE A 1 98 ? -8.214 1.421 -6.359 1.00 88.31 98 ILE A CA 1
ATOM 795 C C . ILE A 1 98 ? -7.783 0.674 -7.624 1.00 88.31 98 ILE A C 1
ATOM 797 O O . ILE A 1 98 ? -6.783 -0.044 -7.577 1.00 88.31 98 ILE A O 1
ATOM 801 N N . PRO A 1 99 ? -8.564 0.772 -8.716 1.00 87.38 99 PRO A N 1
ATOM 802 C CA . PRO A 1 99 ? -8.258 0.068 -9.956 1.00 87.38 99 PRO A CA 1
ATOM 803 C C . PRO A 1 99 ? -7.021 0.646 -10.654 1.00 87.38 99 PRO A C 1
ATOM 805 O O . PRO A 1 99 ? -6.682 1.821 -10.487 1.00 87.38 99 PRO A O 1
ATOM 808 N N . ASP A 1 100 ? -6.377 -0.174 -11.487 1.00 81.06 100 ASP A N 1
ATOM 809 C CA . ASP A 1 100 ? -5.394 0.278 -12.471 1.00 81.06 100 ASP A CA 1
ATOM 810 C C . ASP A 1 100 ? -6.061 1.245 -13.459 1.00 81.06 100 ASP A C 1
ATOM 812 O O . ASP A 1 100 ? -6.746 0.842 -14.402 1.00 81.06 100 ASP A O 1
ATOM 816 N N . ASN A 1 101 ? -5.838 2.544 -13.265 1.00 68.12 101 ASN A N 1
ATOM 817 C CA . ASN A 1 101 ? -6.384 3.575 -14.145 1.00 68.12 101 ASN A CA 1
ATOM 818 C C . ASN A 1 101 ? -5.646 3.692 -15.489 1.00 68.12 101 ASN A C 1
ATOM 820 O O . ASN A 1 101 ? -5.899 4.628 -16.238 1.00 68.12 101 ASN A O 1
ATOM 824 N N . ASN A 1 102 ? -4.748 2.762 -15.845 1.00 55.31 102 ASN A N 1
ATOM 825 C CA . ASN A 1 102 ? -3.989 2.776 -17.101 1.00 55.31 102 ASN A CA 1
ATOM 826 C C . ASN A 1 102 ? -3.179 4.063 -17.358 1.00 55.31 102 ASN A C 1
ATOM 828 O O . ASN A 1 102 ? -2.603 4.193 -18.448 1.00 55.31 102 ASN A O 1
ATOM 832 N N . ASP A 1 103 ? -3.068 4.954 -16.365 1.00 52.66 103 ASP A N 1
ATOM 833 C CA . ASP A 1 103 ? -2.135 6.075 -16.324 1.00 52.66 103 ASP A CA 1
ATOM 834 C C . ASP A 1 103 ? -0.734 5.494 -16.199 1.00 52.66 103 ASP A C 1
ATOM 836 O O . ASP A 1 103 ? -0.159 5.279 -15.132 1.00 52.66 103 ASP A O 1
ATOM 840 N N . LYS A 1 104 ? -0.237 5.089 -17.365 1.00 50.91 104 LYS A N 1
ATOM 841 C CA . LYS A 1 104 ? 1.026 4.396 -17.514 1.00 50.91 104 LYS A CA 1
ATOM 842 C C . LYS A 1 104 ? 2.118 5.336 -17.015 1.00 50.91 104 LYS A C 1
ATOM 844 O O . LYS A 1 104 ? 2.182 6.462 -17.515 1.00 50.91 104 LYS A O 1
ATOM 849 N N . PRO A 1 105 ? 3.003 4.873 -16.115 1.00 49.66 105 PRO A N 1
ATOM 850 C CA . PRO A 1 105 ? 4.211 5.610 -15.805 1.00 49.66 105 PRO A CA 1
ATOM 851 C C . PRO A 1 105 ? 4.896 6.027 -17.113 1.00 49.66 105 PRO A C 1
ATOM 853 O O . PRO A 1 105 ? 4.983 5.243 -18.067 1.00 49.66 105 PRO A O 1
ATOM 856 N N . ASN A 1 106 ? 5.254 7.308 -17.176 1.00 48.03 106 ASN A N 1
ATOM 857 C CA . ASN A 1 106 ? 5.649 8.030 -18.373 1.00 48.03 106 ASN A CA 1
ATOM 858 C C . ASN A 1 106 ? 6.729 7.239 -19.124 1.00 48.03 106 ASN A C 1
ATOM 860 O O . ASN A 1 106 ? 7.739 6.844 -18.531 1.00 48.03 106 ASN A O 1
ATOM 864 N N . ARG A 1 107 ? 6.504 6.988 -20.422 1.00 51.56 107 ARG A N 1
ATOM 865 C CA . ARG A 1 107 ? 7.440 6.273 -21.303 1.00 51.56 107 ARG A CA 1
ATOM 866 C C . ARG A 1 107 ? 8.626 7.190 -21.600 1.00 51.56 107 ARG A C 1
ATOM 868 O O . ARG A 1 107 ? 8.705 7.778 -22.672 1.00 51.56 107 ARG A O 1
ATOM 875 N N . GLY A 1 108 ? 9.521 7.352 -20.633 1.00 50.62 108 GLY A N 1
ATOM 876 C CA . GLY A 1 108 ? 10.772 8.067 -20.846 1.00 50.62 108 GLY A CA 1
ATOM 877 C C . GLY A 1 108 ? 11.612 7.345 -21.899 1.00 50.62 108 GLY A C 1
ATOM 878 O O . GLY A 1 108 ? 11.809 6.131 -21.810 1.00 50.62 108 GLY A O 1
ATOM 879 N N . PHE A 1 109 ? 12.098 8.084 -22.896 1.00 51.81 109 PHE A N 1
ATOM 880 C CA . PHE A 1 109 ? 13.135 7.603 -23.804 1.00 51.81 109 PHE A CA 1
ATOM 881 C C . PHE A 1 109 ? 14.428 7.450 -23.005 1.00 51.81 109 PHE A C 1
ATOM 883 O O . PHE A 1 109 ? 15.098 8.435 -22.712 1.00 51.81 109 PHE A O 1
ATOM 890 N N . ASN A 1 110 ? 14.758 6.220 -22.622 1.00 57.28 110 ASN A N 1
ATOM 891 C CA . ASN A 1 110 ? 15.983 5.933 -21.894 1.00 57.28 110 ASN A CA 1
ATOM 892 C C . ASN A 1 110 ? 16.951 5.190 -22.807 1.00 57.28 110 ASN A C 1
ATOM 894 O O . ASN A 1 110 ? 16.612 4.157 -23.378 1.00 57.28 110 ASN A O 1
ATOM 898 N N . ASN A 1 111 ? 18.173 5.713 -2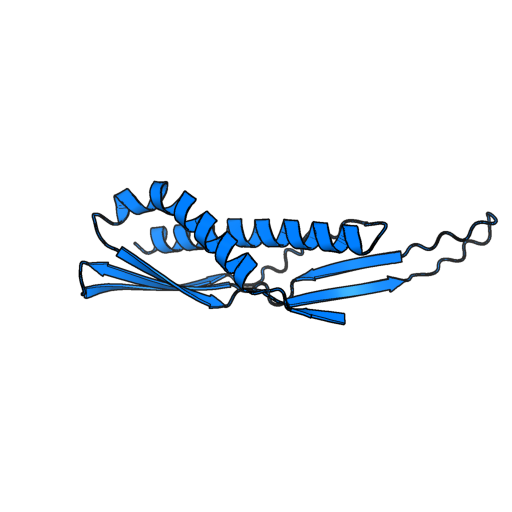2.914 1.00 57.53 111 ASN A N 1
ATOM 899 C CA . ASN A 1 111 ? 19.226 5.138 -23.756 1.00 57.53 111 ASN A CA 1
ATOM 900 C C . ASN A 1 111 ? 19.697 3.757 -23.260 1.00 57.53 111 ASN A C 1
ATOM 902 O O . ASN A 1 111 ? 20.384 3.046 -23.989 1.00 57.53 111 ASN A O 1
ATOM 906 N N . THR A 1 112 ? 19.349 3.376 -22.022 1.00 66.75 112 THR A N 1
ATOM 907 C CA . THR A 1 112 ? 19.677 2.075 -21.430 1.00 66.75 112 THR A CA 1
ATOM 908 C C . THR A 1 112 ? 18.509 1.509 -20.618 1.00 66.75 112 THR A C 1
ATOM 910 O O . THR A 1 112 ? 17.782 2.240 -19.937 1.00 66.75 112 THR A O 1
ATOM 913 N N . TRP A 1 113 ? 18.371 0.179 -20.621 1.00 67.38 113 TRP A N 1
ATOM 914 C CA . TRP A 1 113 ? 17.390 -0.549 -19.806 1.00 67.38 113 TRP A CA 1
ATOM 915 C C . TRP A 1 113 ? 17.512 -0.259 -18.302 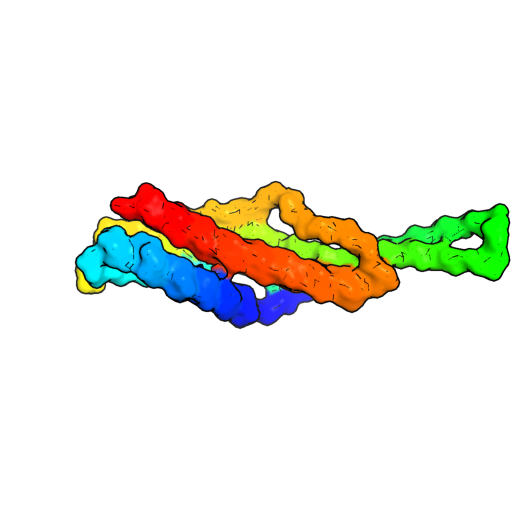1.00 67.38 113 TRP A C 1
ATOM 917 O O . TRP A 1 113 ? 16.505 -0.280 -17.596 1.00 67.38 113 TRP A O 1
ATOM 927 N N . LYS A 1 114 ? 18.725 0.044 -17.812 1.00 71.62 114 LYS A N 1
ATOM 928 C CA . LYS A 1 114 ? 18.982 0.375 -16.404 1.00 71.62 114 LYS A CA 1
ATOM 929 C C . LYS A 1 114 ? 18.285 1.677 -16.006 1.00 71.62 114 LYS A C 1
ATOM 931 O O . LYS A 1 114 ? 17.506 1.674 -15.063 1.00 71.62 114 LYS A O 1
ATOM 936 N N . HIS A 1 115 ? 18.469 2.749 -16.781 1.00 70.56 115 HIS A N 1
ATOM 937 C CA . HIS A 1 115 ? 17.765 4.013 -16.535 1.00 70.56 115 HIS A CA 1
ATOM 938 C C . HIS A 1 115 ? 16.245 3.873 -16.689 1.00 70.56 115 HIS A C 1
ATOM 940 O O . HIS A 1 115 ? 15.487 4.465 -15.922 1.00 70.56 115 HIS A O 1
ATOM 946 N N . GLY A 1 116 ? 15.791 3.037 -17.630 1.00 70.56 116 GLY A N 1
ATOM 947 C CA . GLY A 1 116 ? 14.374 2.695 -17.771 1.00 70.56 116 GLY A CA 1
ATOM 948 C C . GLY A 1 116 ? 13.787 1.973 -16.558 1.00 70.56 116 GLY A C 1
ATOM 949 O O . GLY A 1 116 ? 12.653 2.251 -16.168 1.00 70.56 116 GLY A O 1
ATOM 950 N N . LEU A 1 117 ? 14.547 1.066 -15.946 1.00 75.06 117 LEU A N 1
ATOM 951 C CA . LEU A 1 117 ? 14.138 0.362 -14.736 1.00 75.06 117 LEU A CA 1
ATOM 952 C C . LEU A 1 117 ? 14.121 1.286 -13.518 1.00 75.06 117 LEU A C 1
ATOM 954 O O . LEU A 1 117 ? 13.115 1.308 -12.816 1.00 75.06 117 LEU A O 1
ATOM 958 N N . ASP A 1 118 ? 15.174 2.075 -13.306 1.00 78.19 118 ASP A N 1
ATOM 959 C CA . ASP A 1 118 ? 15.258 3.006 -12.176 1.00 78.19 118 ASP A CA 1
ATOM 960 C C . ASP A 1 118 ? 14.093 4.006 -12.213 1.00 78.19 118 ASP A C 1
ATOM 962 O O . ASP A 1 118 ? 13.368 4.158 -11.231 1.00 78.19 118 ASP A O 1
ATOM 966 N N . GLY A 1 119 ? 13.816 4.596 -13.383 1.00 76.19 119 GLY A N 1
ATOM 967 C CA . GLY A 1 119 ? 12.669 5.487 -13.563 1.00 76.19 119 GLY A CA 1
ATOM 968 C C . GLY A 1 119 ? 11.318 4.796 -13.342 1.00 76.19 119 GLY A C 1
ATOM 969 O O . GLY A 1 119 ? 10.405 5.396 -12.776 1.00 76.19 119 GLY A O 1
ATOM 970 N N . CYS A 1 120 ? 11.179 3.530 -13.748 1.00 77.56 120 CYS A N 1
ATOM 971 C CA . CYS A 1 120 ? 9.973 2.741 -13.487 1.00 77.56 120 CYS A CA 1
ATOM 972 C C . CYS A 1 120 ? 9.782 2.466 -11.988 1.00 77.56 120 CYS A C 1
ATOM 974 O O . CYS A 1 120 ? 8.651 2.529 -11.510 1.00 77.56 120 CYS A O 1
ATOM 976 N N . ILE A 1 121 ? 10.861 2.177 -11.252 1.00 82.69 121 ILE A N 1
ATOM 977 C CA . ILE A 1 121 ? 10.822 1.944 -9.802 1.00 82.69 121 ILE A CA 1
ATOM 978 C C . ILE A 1 121 ? 10.476 3.242 -9.069 1.00 82.69 121 ILE A C 1
ATOM 980 O O . ILE A 1 121 ? 9.559 3.242 -8.258 1.00 82.69 121 ILE A O 1
ATOM 984 N N . SER A 1 122 ? 11.106 4.370 -9.407 1.00 83.25 122 SER A N 1
ATOM 985 C CA . SER A 1 122 ? 10.783 5.655 -8.769 1.00 83.25 122 SER A CA 1
ATOM 986 C C . SER A 1 122 ? 9.328 6.075 -8.993 1.00 83.25 122 SER A C 1
ATOM 988 O O . SER A 1 122 ? 8.670 6.563 -8.078 1.00 83.25 122 SER A O 1
ATOM 990 N N . GLN A 1 123 ? 8.791 5.867 -10.200 1.00 82.75 123 GLN A N 1
ATOM 991 C CA . GLN A 1 123 ? 7.379 6.155 -10.475 1.00 82.75 123 GLN A CA 1
ATOM 992 C C . GLN A 1 123 ? 6.435 5.199 -9.742 1.00 82.75 123 GLN A C 1
ATOM 994 O O . GLN A 1 123 ? 5.355 5.607 -9.320 1.00 82.75 123 GLN A O 1
ATOM 999 N N . TYR A 1 124 ? 6.842 3.943 -9.574 1.00 83.81 124 TYR A N 1
ATOM 1000 C CA . TYR A 1 124 ? 6.111 2.973 -8.774 1.00 83.81 124 TYR A CA 1
ATOM 1001 C C . TYR A 1 124 ? 6.081 3.362 -7.291 1.00 83.81 124 TYR A C 1
ATOM 1003 O O . TYR A 1 124 ? 5.005 3.370 -6.699 1.00 83.81 124 TYR A O 1
ATOM 1011 N N . ASP A 1 125 ? 7.209 3.773 -6.714 1.00 87.31 125 ASP A N 1
ATOM 1012 C CA . ASP A 1 125 ? 7.284 4.221 -5.319 1.00 87.31 125 ASP A CA 1
ATOM 1013 C C . ASP A 1 125 ? 6.366 5.431 -5.076 1.00 87.31 125 ASP A C 1
ATOM 1015 O O . ASP A 1 125 ? 5.567 5.427 -4.138 1.00 87.31 125 ASP A O 1
ATOM 1019 N N . LEU A 1 126 ? 6.389 6.415 -5.986 1.00 86.75 126 LEU A N 1
ATOM 1020 C CA . LEU A 1 126 ? 5.477 7.566 -5.958 1.00 86.75 126 LEU A CA 1
ATOM 1021 C C . LEU A 1 126 ? 4.007 7.154 -6.096 1.00 86.75 126 LEU A C 1
ATOM 1023 O O . LEU A 1 126 ? 3.131 7.751 -5.468 1.00 86.75 126 LEU A O 1
ATOM 1027 N N . TYR A 1 127 ? 3.711 6.155 -6.928 1.00 86.81 127 TYR A N 1
ATOM 1028 C CA . TYR A 1 127 ? 2.359 5.625 -7.067 1.00 86.81 127 TYR A CA 1
ATOM 1029 C C . TYR A 1 127 ? 1.877 4.971 -5.766 1.00 86.81 127 TYR A C 1
ATOM 1031 O O . TYR A 1 127 ? 0.765 5.264 -5.323 1.00 86.81 127 TYR A O 1
ATOM 1039 N N . ILE A 1 128 ? 2.705 4.133 -5.131 1.00 88.12 128 ILE A N 1
ATOM 1040 C CA . ILE A 1 128 ? 2.379 3.506 -3.845 1.00 88.12 128 ILE A CA 1
ATOM 1041 C C . ILE A 1 128 ? 2.148 4.575 -2.773 1.00 88.12 128 ILE A C 1
ATOM 1043 O O . ILE A 1 128 ? 1.154 4.500 -2.054 1.00 88.12 128 ILE A O 1
ATOM 1047 N N . GLU A 1 129 ? 3.004 5.598 -2.709 1.00 89.38 129 GLU A N 1
ATOM 1048 C CA . GLU A 1 129 ? 2.877 6.702 -1.754 1.00 89.38 129 GLU A CA 1
ATOM 1049 C C . GLU A 1 129 ? 1.588 7.514 -1.951 1.00 89.38 129 GLU A C 1
ATOM 1051 O O . GLU A 1 129 ? 0.892 7.829 -0.986 1.00 89.38 129 GLU A O 1
ATOM 1056 N N . ARG A 1 130 ? 1.238 7.853 -3.197 1.00 88.75 130 ARG A N 1
ATOM 1057 C CA . ARG A 1 130 ? -0.011 8.574 -3.498 1.00 88.75 130 ARG A CA 1
ATOM 1058 C C . ARG A 1 130 ? -1.230 7.726 -3.168 1.00 88.75 130 ARG A C 1
ATOM 1060 O O . ARG A 1 130 ? -2.187 8.218 -2.577 1.00 88.75 130 ARG A O 1
ATOM 1067 N N . THR A 1 131 ? -1.188 6.450 -3.533 1.00 88.50 131 THR A N 1
ATOM 1068 C CA . THR A 1 131 ? -2.327 5.548 -3.361 1.00 88.50 131 THR A CA 1
ATOM 1069 C C . THR A 1 131 ? -2.573 5.219 -1.894 1.00 88.50 131 THR A C 1
ATOM 1071 O O . THR A 1 131 ? -3.723 5.103 -1.479 1.00 88.50 131 THR A O 1
ATOM 1074 N N . SER A 1 132 ? -1.522 5.138 -1.078 1.00 89.38 132 SER A N 1
ATOM 1075 C CA . SER A 1 132 ? -1.671 4.952 0.363 1.00 89.38 132 SER A CA 1
ATOM 1076 C C . SER A 1 132 ? -2.366 6.145 1.027 1.00 89.38 132 SER A C 1
ATOM 1078 O O . SER A 1 132 ? -3.236 5.936 1.867 1.00 89.38 132 SER A O 1
ATOM 1080 N N . ARG A 1 133 ? -2.065 7.384 0.608 1.00 90.94 133 ARG A N 1
ATOM 1081 C CA . ARG A 1 133 ? -2.779 8.585 1.081 1.00 90.94 133 ARG A CA 1
ATOM 1082 C C . ARG A 1 133 ? -4.242 8.582 0.639 1.00 90.94 133 ARG A C 1
ATOM 1084 O O . ARG A 1 133 ? -5.116 8.755 1.476 1.00 90.94 133 ARG A O 1
ATOM 1091 N N . LEU A 1 134 ? -4.513 8.248 -0.627 1.00 90.75 134 LEU A N 1
ATOM 1092 C CA . LEU A 1 134 ? -5.884 8.115 -1.142 1.00 90.75 134 LEU A CA 1
ATOM 1093 C C . LEU A 1 134 ? -6.717 7.073 -0.382 1.00 90.75 134 LEU A C 1
ATOM 1095 O O . LEU A 1 134 ? -7.925 7.242 -0.236 1.00 90.75 134 LEU A O 1
ATOM 1099 N N . ILE A 1 135 ? -6.101 5.984 0.089 1.00 90.31 135 ILE A N 1
ATOM 1100 C CA . ILE A 1 135 ? -6.788 5.008 0.946 1.00 90.31 135 ILE A CA 1
ATOM 1101 C C . ILE A 1 135 ? -7.181 5.658 2.267 1.00 90.31 135 ILE A C 1
ATOM 1103 O O . ILE A 1 135 ? -8.328 5.519 2.674 1.00 90.31 135 ILE A O 1
ATOM 1107 N N . ILE A 1 136 ? -6.275 6.395 2.910 1.00 90.75 136 ILE A N 1
ATOM 1108 C CA . ILE A 1 136 ? -6.590 7.118 4.146 1.00 90.75 136 ILE A CA 1
ATOM 1109 C C . ILE A 1 136 ? -7.703 8.146 3.922 1.00 90.75 136 ILE A C 1
ATOM 1111 O O . ILE A 1 136 ? -8.642 8.180 4.711 1.00 90.75 136 ILE A O 1
ATOM 1115 N N . ASP A 1 137 ? -7.666 8.903 2.826 1.00 91.06 137 ASP A N 1
ATOM 1116 C CA . ASP A 1 137 ? -8.715 9.871 2.480 1.00 91.06 137 ASP A CA 1
ATOM 1117 C C . ASP A 1 137 ? -10.083 9.207 2.291 1.00 91.06 137 ASP A C 1
ATOM 1119 O O . ASP A 1 137 ? -11.100 9.721 2.756 1.00 91.06 137 ASP A O 1
ATOM 1123 N N . LYS A 1 138 ? -10.121 8.032 1.652 1.00 90.31 138 LYS A N 1
ATOM 1124 C CA . LYS A 1 138 ? -11.354 7.248 1.516 1.00 90.31 138 LYS A CA 1
ATOM 1125 C C . LYS A 1 138 ? -11.862 6.747 2.867 1.00 90.31 138 LYS A C 1
ATOM 1127 O O . LYS A 1 138 ? -13.040 6.913 3.148 1.00 90.31 138 LYS A O 1
ATOM 1132 N N . ILE A 1 139 ? -10.978 6.237 3.730 1.00 89.06 139 ILE A N 1
ATOM 1133 C CA . ILE A 1 139 ? -11.350 5.855 5.104 1.00 89.06 139 ILE A CA 1
ATOM 1134 C C . ILE A 1 139 ? -11.930 7.063 5.847 1.00 89.06 139 ILE A C 1
ATOM 1136 O O . ILE A 1 139 ? -12.950 6.945 6.507 1.00 89.06 139 ILE A O 1
ATOM 1140 N N . ILE A 1 140 ? -11.313 8.238 5.722 1.00 88.12 140 ILE A N 1
ATOM 1141 C CA . ILE A 1 140 ? -11.800 9.484 6.330 1.00 88.12 140 ILE A CA 1
ATOM 1142 C C . ILE A 1 140 ? -13.181 9.869 5.810 1.00 88.12 140 ILE A C 1
ATOM 1144 O O . ILE A 1 140 ? -13.979 10.397 6.580 1.00 88.12 140 ILE A O 1
ATOM 1148 N N . SER A 1 141 ? -13.440 9.680 4.519 1.00 89.44 141 SER A N 1
ATOM 1149 C CA . SER A 1 141 ? -14.745 9.963 3.921 1.00 89.44 141 SER A CA 1
ATOM 1150 C C . SER A 1 141 ? -15.827 9.002 4.414 1.00 89.44 141 SER A C 1
ATOM 1152 O O . SER A 1 141 ? -16.984 9.405 4.502 1.00 89.44 141 SER A O 1
ATOM 1154 N N . ASP A 1 142 ? -15.452 7.762 4.729 1.00 87.44 142 ASP A N 1
ATOM 1155 C CA . ASP A 1 142 ? -16.359 6.721 5.223 1.00 87.44 142 ASP A CA 1
ATOM 1156 C C . ASP A 1 142 ? -16.583 6.789 6.755 1.00 87.44 142 ASP A C 1
ATOM 1158 O O . ASP A 1 142 ? -17.455 6.087 7.278 1.00 87.44 142 ASP A O 1
ATOM 1162 N N . LEU A 1 143 ? -15.800 7.611 7.479 1.00 83.62 143 LEU A N 1
ATOM 1163 C CA . LEU A 1 143 ? -15.884 7.863 8.931 1.00 83.62 143 LEU A CA 1
ATOM 1164 C C . LEU A 1 143 ? -16.574 9.185 9.282 1.00 83.62 143 LEU A C 1
ATOM 1166 O O . LEU A 1 143 ? -17.496 9.124 10.122 1.00 83.62 143 LEU A O 1
#

Secondary structure (DSSP, 8-state):
-EEE--THHHHHHHHHHHHHHHHHHHHHHHTT-EEEEEEEE---EEEEEEEEE----SSSS----EEEEEEEEE---EEEEEEEEETTEEEEEEEEEE-----PPP----SSHHHHHHHHHHHHHHHHHHHHHHHHHHHHHH-

Foldseek 3Di:
DKDWADPVVLVVLLVVLCVVQCVVQVPVVLVPKDKDKDWPDAFTMKDKDWDWDFDPPPDDPDRDTQIQIAMWTPFHKTKMKMFIDDDPDTPDIDIDIDGDPVPTQDSDRDPDNVVNVVSNVVVSSVSSSVVSVVVSVVVVVVD